Protein AF-A0A662J3D7-F1 (afdb_monomer_lite)

Foldseek 3Di:
DDDDQQWFKKKWFFDFPCQVVLVVQLVVVCVVVVQQWDDWDDQPQDTRIIIIIGSAQVSVCVSRPPRPGTPDMDRDTDDVVVCVCRVDVPPPCVPPDQQDWDADCDDPRHGDIDGHHDD

Radius of gyration: 20.16 Å; chains: 1; bounding box: 49×32×52 Å

Secondary structure (DSSP, 8-state):
-PPPTT-EEEEEEE-TT-HHHHHHHHHHHHHHHT--EEEEE--TTSTTEEEEEESSHHHHHHHHTT-TTEEEE--S-B-HHHHHHHHS---TTTT--TT-EEE--SSTTTT-EEE-S--

pLDDT: mean 87.74, std 12.98, range [41.88, 98.19]

Sequence (119 aa):
MTARPGDFLYLVRTTVGQERNVMFIAEGRIEREGLPVKALVCIETLRGYVLAEADAPHYVEKAFANIKHVKGVSLRKISLSEVESFLVPKPAIEGIDVDDIVEITGGPFRGMKGRIVRV

Structure (mmCIF, N/CA/C/O backbone):
data_AF-A0A662J3D7-F1
#
_entry.id   AF-A0A662J3D7-F1
#
loop_
_atom_site.group_PDB
_atom_site.id
_atom_site.type_symbol
_atom_site.label_atom_id
_atom_site.label_alt_id
_atom_site.label_comp_id
_atom_site.label_asym_id
_atom_site.label_entity_id
_atom_site.label_seq_id
_atom_site.pdbx_PDB_ins_code
_atom_site.Cartn_x
_atom_site.Cartn_y
_atom_site.Cartn_z
_atom_site.occupancy
_atom_site.B_iso_or_equiv
_atom_site.auth_seq_id
_atom_site.auth_comp_id
_atom_site.auth_asym_id
_atom_site.auth_atom_id
_atom_site.pdbx_PDB_model_num
ATOM 1 N N . MET A 1 1 ? -12.619 -16.699 -1.688 1.00 45.91 1 MET A N 1
ATOM 2 C CA . MET A 1 1 ? -11.891 -16.332 -2.920 1.00 45.91 1 MET A CA 1
ATOM 3 C C . MET A 1 1 ? -10.454 -16.791 -2.758 1.00 45.91 1 MET A C 1
ATOM 5 O O . MET A 1 1 ? -9.745 -16.246 -1.928 1.00 45.91 1 MET A O 1
ATOM 9 N N . THR A 1 2 ? -10.059 -17.866 -3.434 1.00 41.88 2 THR A N 1
ATOM 10 C CA . THR A 1 2 ? -8.712 -18.440 -3.303 1.00 41.88 2 THR A CA 1
ATOM 11 C C . THR A 1 2 ? -7.723 -17.552 -4.056 1.00 41.88 2 THR A C 1
ATOM 13 O O . THR A 1 2 ? -7.979 -17.224 -5.214 1.00 41.88 2 THR A O 1
ATOM 16 N N . ALA A 1 3 ? -6.627 -17.140 -3.412 1.00 48.53 3 ALA A N 1
ATOM 17 C CA . ALA A 1 3 ? -5.566 -16.380 -4.070 1.00 48.53 3 ALA A CA 1
ATOM 18 C C . ALA A 1 3 ? -5.099 -17.131 -5.327 1.00 48.53 3 ALA A C 1
ATOM 20 O O . ALA A 1 3 ? -4.779 -18.322 -5.259 1.00 48.53 3 ALA A O 1
ATOM 21 N N . ARG A 1 4 ? -5.105 -16.456 -6.482 1.00 56.56 4 ARG A N 1
ATOM 22 C CA . ARG A 1 4 ? -4.585 -17.033 -7.724 1.00 56.56 4 ARG A CA 1
ATOM 23 C C . ARG A 1 4 ? -3.073 -17.238 -7.559 1.00 56.56 4 ARG A C 1
ATOM 25 O O . ARG A 1 4 ? -2.406 -16.340 -7.044 1.00 56.56 4 ARG A O 1
ATOM 32 N N . PRO A 1 5 ? -2.509 -18.392 -7.955 1.00 50.59 5 PRO A N 1
ATOM 33 C CA . PRO A 1 5 ? -1.064 -18.592 -7.916 1.00 50.59 5 PRO A CA 1
ATOM 34 C C . PRO A 1 5 ? -0.368 -17.498 -8.742 1.00 50.59 5 PRO A C 1
ATOM 36 O O . PRO A 1 5 ? -0.581 -17.428 -9.947 1.00 50.59 5 PRO A O 1
ATOM 39 N N . GLY A 1 6 ? 0.425 -16.640 -8.091 1.00 57.22 6 GLY A N 1
ATOM 40 C CA . GLY A 1 6 ? 1.160 -15.538 -8.733 1.00 57.22 6 GLY A CA 1
ATOM 41 C C . GLY A 1 6 ? 0.806 -14.143 -8.210 1.00 57.22 6 GLY A C 1
ATOM 42 O O . GLY A 1 6 ? 1.669 -13.279 -8.169 1.00 57.22 6 GLY A O 1
ATOM 43 N N . ASP A 1 7 ? -0.403 -13.916 -7.701 1.00 67.12 7 ASP A N 1
ATOM 44 C CA . ASP A 1 7 ? -0.809 -12.585 -7.228 1.00 67.12 7 ASP A CA 1
ATOM 45 C C . ASP A 1 7 ? -0.341 -12.378 -5.773 1.00 67.12 7 ASP A C 1
ATOM 47 O O . ASP A 1 7 ? -0.985 -12.839 -4.827 1.00 67.12 7 ASP A O 1
ATOM 51 N N . PHE A 1 8 ? 0.811 -11.725 -5.571 1.00 87.69 8 PHE A N 1
ATOM 52 C CA . PHE A 1 8 ? 1.348 -11.440 -4.236 1.00 87.69 8 PHE A CA 1
ATOM 53 C C . PHE A 1 8 ? 1.218 -9.961 -3.880 1.00 87.69 8 PHE A C 1
ATOM 55 O O . PHE A 1 8 ? 1.506 -9.083 -4.694 1.00 87.69 8 PHE A O 1
ATOM 62 N N . LEU A 1 9 ? 0.847 -9.690 -2.627 1.00 92.56 9 LEU A N 1
ATOM 63 C CA . LEU A 1 9 ? 0.827 -8.339 -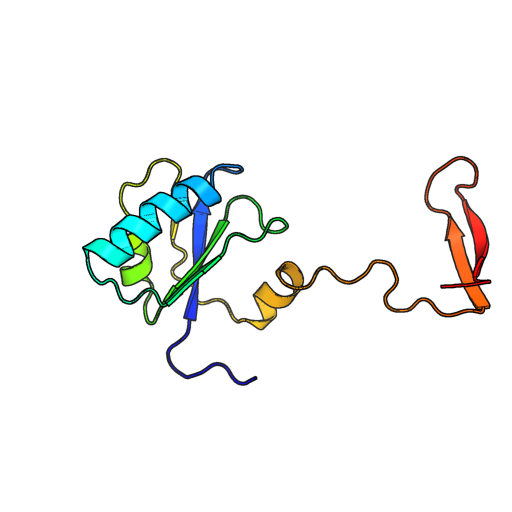2.077 1.00 92.56 9 LEU A CA 1
ATOM 64 C C . LEU A 1 9 ? 2.158 -8.007 -1.404 1.00 92.56 9 LEU A C 1
ATOM 66 O O . LEU A 1 9 ? 2.705 -8.801 -0.631 1.00 92.56 9 LEU A O 1
ATOM 70 N N . TYR A 1 10 ? 2.632 -6.795 -1.659 1.00 94.75 10 TYR A N 1
ATOM 71 C CA . TYR A 1 10 ? 3.841 -6.223 -1.089 1.00 94.75 10 TYR A CA 1
ATOM 72 C C . TYR A 1 10 ? 3.537 -4.864 -0.462 1.00 94.75 10 TYR A C 1
ATOM 74 O O . TYR A 1 10 ? 2.685 -4.115 -0.938 1.00 94.75 10 TYR A O 1
ATOM 82 N N . LEU A 1 11 ? 4.270 -4.530 0.602 1.00 95.06 11 LEU A N 1
ATOM 83 C CA . LEU A 1 11 ? 4.207 -3.212 1.231 1.00 95.06 11 LEU A CA 1
ATOM 84 C C . LEU A 1 11 ? 5.342 -2.329 0.750 1.00 95.06 11 LEU A C 1
ATOM 86 O O . LEU A 1 11 ? 6.514 -2.692 0.856 1.00 95.06 11 LEU A O 1
ATOM 90 N N . VAL A 1 12 ? 4.994 -1.121 0.337 1.00 97.12 12 VAL A N 1
ATOM 91 C CA . VAL A 1 12 ? 5.942 -0.040 0.101 1.00 97.12 12 VAL A CA 1
ATOM 92 C C . VAL A 1 12 ? 5.850 0.931 1.263 1.00 97.12 12 VAL A C 1
ATOM 94 O O . VAL A 1 12 ? 4.817 1.558 1.474 1.00 97.12 12 VAL A O 1
ATOM 97 N N . ARG A 1 13 ? 6.934 1.060 2.029 1.00 97.25 13 ARG A N 1
ATOM 98 C CA . ARG A 1 13 ? 7.028 2.024 3.129 1.00 97.25 13 ARG A CA 1
ATOM 99 C C . ARG A 1 13 ? 7.203 3.423 2.569 1.00 97.25 13 ARG A C 1
ATOM 101 O O . ARG A 1 13 ? 8.111 3.658 1.768 1.00 97.25 13 ARG A O 1
ATOM 108 N N . THR A 1 14 ? 6.411 4.361 3.062 1.00 97.94 14 THR A N 1
ATOM 109 C CA . THR A 1 14 ? 6.465 5.767 2.670 1.00 97.94 14 THR A CA 1
ATOM 110 C C . THR A 1 14 ? 6.625 6.690 3.880 1.00 97.94 14 THR A C 1
ATOM 112 O O . THR A 1 14 ? 6.599 6.283 5.048 1.00 97.94 14 THR A O 1
ATOM 115 N N . THR A 1 15 ? 6.860 7.974 3.625 1.00 97.88 15 THR A N 1
ATOM 116 C CA . THR A 1 15 ? 6.583 9.009 4.623 1.00 97.88 15 THR A CA 1
ATOM 117 C C . THR A 1 15 ? 5.071 9.107 4.823 1.00 97.88 15 THR A C 1
ATOM 119 O O . THR A 1 15 ? 4.333 9.226 3.850 1.00 97.88 15 THR A O 1
ATOM 122 N N . VAL A 1 16 ? 4.624 9.086 6.082 1.00 96.88 16 VAL A N 1
ATOM 123 C CA . VAL A 1 16 ? 3.206 9.252 6.439 1.00 96.88 16 VAL A CA 1
ATOM 124 C C . VAL A 1 16 ? 2.656 10.536 5.813 1.00 96.88 16 VAL A C 1
ATOM 126 O O . VAL A 1 16 ? 3.283 11.591 5.925 1.00 96.88 16 VAL A O 1
ATOM 129 N N . GLY A 1 17 ? 1.503 10.440 5.152 1.00 96.06 17 GLY A N 1
ATOM 130 C CA . GLY A 1 17 ? 0.862 11.544 4.433 1.00 96.06 17 GLY A CA 1
ATOM 131 C C . GLY A 1 17 ? 1.378 11.768 3.005 1.00 96.06 17 GLY A C 1
ATOM 132 O O . GLY A 1 17 ? 0.966 12.730 2.362 1.00 96.06 17 GLY A O 1
ATOM 133 N N . GLN A 1 18 ? 2.294 10.932 2.503 1.00 97.50 18 GLN A N 1
ATOM 134 C CA . GLN A 1 18 ? 2.796 10.977 1.120 1.00 97.50 18 GLN A CA 1
ATOM 135 C C . GLN A 1 18 ? 2.395 9.748 0.291 1.00 97.50 18 GLN A C 1
ATOM 137 O O . GLN A 1 18 ? 2.845 9.609 -0.842 1.00 97.50 18 GLN A O 1
ATOM 142 N N . GLU A 1 19 ? 1.553 8.862 0.824 1.00 97.31 19 GLU A N 1
ATOM 143 C CA . GLU A 1 19 ? 1.156 7.586 0.220 1.00 97.31 19 GLU A CA 1
ATOM 144 C C . GLU A 1 19 ? 0.597 7.787 -1.195 1.00 97.31 19 GLU A C 1
ATOM 146 O O . GLU A 1 19 ? 1.132 7.227 -2.151 1.00 97.31 19 GLU A O 1
ATOM 151 N N . ARG A 1 20 ? -0.404 8.669 -1.347 1.00 97.00 20 ARG A N 1
ATOM 152 C CA . ARG A 1 20 ? -1.028 8.959 -2.651 1.00 97.00 20 ARG A CA 1
ATOM 153 C C . ARG A 1 20 ? -0.047 9.585 -3.640 1.00 97.00 20 ARG A C 1
ATOM 155 O O . ARG A 1 20 ? 0.000 9.166 -4.788 1.00 97.00 20 ARG A O 1
ATOM 162 N N . A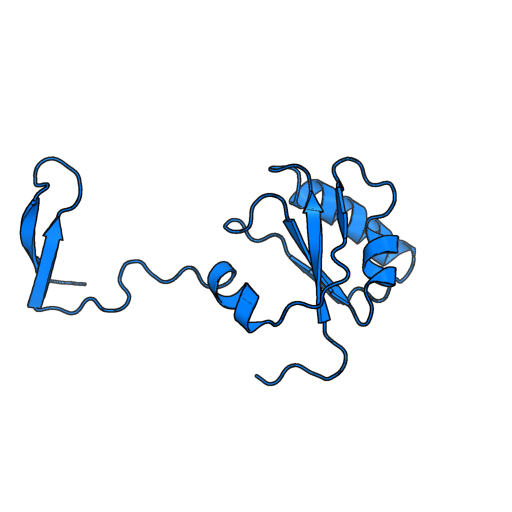SN A 1 21 ? 0.763 10.549 -3.202 1.00 97.50 21 ASN A N 1
ATOM 163 C CA . ASN A 1 21 ? 1.741 11.210 -4.074 1.00 97.50 21 ASN A CA 1
ATOM 164 C C . ASN A 1 21 ? 2.769 10.215 -4.620 1.00 97.50 21 ASN A C 1
ATOM 166 O O . ASN A 1 21 ? 3.059 10.203 -5.813 1.00 97.50 21 ASN A O 1
ATOM 170 N N . VAL A 1 22 ? 3.304 9.362 -3.745 1.00 97.88 22 VAL A N 1
ATOM 171 C CA . VAL A 1 22 ? 4.243 8.305 -4.125 1.00 97.88 22 VAL A CA 1
ATOM 172 C C . VAL A 1 22 ? 3.579 7.311 -5.083 1.00 97.88 22 VAL A C 1
ATOM 174 O O . VAL A 1 22 ? 4.191 6.939 -6.083 1.00 97.88 22 VAL A O 1
ATOM 177 N N . MET A 1 23 ? 2.332 6.918 -4.805 1.00 97.75 23 MET A N 1
ATOM 178 C CA . MET A 1 23 ? 1.550 6.019 -5.655 1.00 97.75 23 MET A CA 1
ATOM 179 C C . MET A 1 23 ? 1.352 6.589 -7.066 1.00 97.75 23 MET A C 1
ATOM 181 O O . MET A 1 23 ? 1.642 5.883 -8.023 1.00 97.75 23 MET A O 1
ATOM 185 N N . PHE A 1 24 ? 0.957 7.859 -7.209 1.00 97.69 24 PHE A N 1
ATOM 186 C CA . PHE A 1 24 ? 0.771 8.501 -8.520 1.00 97.69 24 PHE A CA 1
ATOM 187 C C . PHE A 1 24 ? 2.063 8.556 -9.347 1.00 97.69 24 PHE A C 1
ATOM 189 O O . PHE A 1 24 ? 2.054 8.335 -10.557 1.00 97.69 24 PHE A O 1
ATOM 196 N N . ILE A 1 25 ? 3.205 8.828 -8.706 1.00 97.94 25 ILE A N 1
ATOM 197 C CA . ILE A 1 25 ? 4.501 8.832 -9.403 1.00 97.94 25 ILE A CA 1
ATOM 198 C C . ILE A 1 25 ? 4.862 7.414 -9.870 1.00 97.94 25 ILE A C 1
ATOM 200 O O . ILE A 1 25 ? 5.375 7.243 -10.979 1.00 97.94 25 ILE A O 1
ATOM 204 N N . ALA A 1 26 ? 4.606 6.405 -9.031 1.00 98.06 26 ALA A N 1
ATOM 205 C CA . ALA A 1 26 ? 4.854 5.006 -9.363 1.00 98.06 26 ALA A CA 1
ATOM 206 C C . ALA A 1 26 ? 3.933 4.517 -10.491 1.00 98.06 26 ALA A C 1
ATOM 208 O O . ALA A 1 26 ? 4.419 3.879 -11.420 1.00 98.06 26 ALA A O 1
ATOM 209 N N . GLU A 1 27 ? 2.647 4.871 -10.460 1.00 97.62 27 GLU A N 1
ATOM 210 C CA . GLU A 1 27 ? 1.655 4.568 -11.500 1.00 97.62 27 GLU A CA 1
ATOM 211 C C . GLU A 1 27 ? 2.114 5.075 -12.872 1.00 97.62 27 GLU A C 1
ATOM 213 O O . GLU A 1 27 ? 2.292 4.283 -13.797 1.00 97.62 27 GLU A O 1
ATOM 218 N N . GLY A 1 28 ? 2.480 6.357 -12.975 1.00 97.44 28 GLY A N 1
ATOM 219 C CA . GLY A 1 28 ? 2.995 6.912 -14.229 1.00 97.44 28 GLY A CA 1
ATOM 220 C C . GLY A 1 28 ? 4.313 6.278 -14.703 1.00 97.44 28 GLY A C 1
ATOM 221 O O . GLY A 1 28 ? 4.668 6.387 -15.878 1.00 97.44 28 GLY A O 1
ATOM 222 N N . ARG A 1 29 ? 5.081 5.622 -13.820 1.00 97.25 29 ARG A N 1
ATOM 223 C CA . ARG A 1 29 ? 6.238 4.804 -14.225 1.00 97.25 29 ARG A CA 1
ATOM 224 C C . ARG A 1 29 ? 5.818 3.416 -14.697 1.00 97.25 29 ARG A C 1
ATOM 226 O O . ARG A 1 29 ? 6.356 2.960 -15.702 1.00 97.25 29 ARG A O 1
ATOM 233 N N . ILE A 1 30 ? 4.894 2.767 -13.993 1.00 97.88 30 ILE A N 1
ATOM 234 C CA . ILE A 1 30 ? 4.362 1.447 -14.347 1.00 97.88 30 ILE A CA 1
ATOM 235 C C . ILE A 1 30 ? 3.794 1.480 -15.764 1.00 97.88 30 ILE A C 1
ATOM 237 O O . ILE A 1 30 ? 4.172 0.637 -16.574 1.00 97.88 30 ILE A O 1
ATOM 241 N N . GLU A 1 31 ? 2.990 2.495 -16.087 1.00 96.94 31 GLU A N 1
ATOM 242 C CA . GLU A 1 31 ? 2.425 2.684 -17.426 1.00 96.94 31 GLU A CA 1
ATOM 243 C C . GLU A 1 31 ? 3.507 2.928 -18.483 1.00 96.94 31 GLU A C 1
ATOM 245 O O . GLU A 1 31 ? 3.515 2.288 -19.532 1.00 96.94 31 GLU A O 1
ATOM 250 N N . ARG A 1 32 ? 4.462 3.825 -18.198 1.00 97.25 32 ARG A N 1
ATOM 251 C CA . ARG A 1 32 ? 5.532 4.188 -19.141 1.00 97.25 32 ARG A CA 1
ATOM 252 C C . ARG A 1 32 ? 6.450 3.014 -19.479 1.00 97.25 32 ARG A C 1
ATOM 254 O O . ARG A 1 32 ? 6.919 2.913 -20.607 1.00 97.25 32 ARG A O 1
ATOM 261 N N . GLU A 1 33 ? 6.770 2.182 -18.493 1.00 96.25 33 GLU A N 1
ATOM 262 C CA . GLU A 1 33 ? 7.743 1.094 -18.630 1.00 96.25 33 GLU A CA 1
ATOM 263 C C . GLU A 1 33 ? 7.101 -0.287 -18.826 1.00 96.25 33 GLU A C 1
ATOM 265 O O . GLU A 1 33 ? 7.828 -1.267 -18.986 1.00 96.25 33 GLU A O 1
ATOM 270 N N . GLY A 1 34 ? 5.768 -0.383 -18.796 1.00 95.19 34 GLY A N 1
ATOM 271 C CA . GLY A 1 34 ? 5.046 -1.652 -18.907 1.00 95.19 34 GLY A CA 1
ATOM 272 C C . GLY A 1 34 ? 5.398 -2.631 -17.785 1.00 95.19 34 GLY A C 1
ATOM 273 O O . GLY A 1 34 ? 5.589 -3.822 -18.037 1.00 95.19 34 GLY A O 1
ATOM 274 N N . LEU A 1 35 ? 5.561 -2.136 -16.553 1.00 95.88 35 LEU A N 1
ATOM 275 C CA . LEU A 1 35 ? 5.930 -2.993 -15.424 1.00 95.88 35 LEU A CA 1
ATOM 276 C C . LEU A 1 35 ? 4.759 -3.916 -15.052 1.00 95.88 35 LEU A C 1
ATOM 278 O O . LEU A 1 35 ? 3.626 -3.442 -14.982 1.00 95.88 35 LEU A O 1
ATOM 282 N N . PRO A 1 36 ? 5.002 -5.201 -14.734 1.00 94.88 36 PRO A N 1
ATOM 283 C CA . PRO A 1 36 ? 3.950 -6.142 -14.350 1.00 94.88 36 PRO A CA 1
ATOM 284 C C . PRO A 1 36 ? 3.537 -5.944 -12.878 1.00 94.88 36 PRO A C 1
ATOM 286 O O . PRO A 1 36 ? 3.676 -6.832 -12.035 1.00 94.88 36 PRO A O 1
ATOM 289 N N . VAL A 1 37 ? 3.053 -4.742 -12.564 1.00 95.75 37 VAL A N 1
ATOM 290 C CA . VAL A 1 37 ? 2.396 -4.392 -11.301 1.00 95.75 37 VAL A CA 1
ATOM 291 C C . VAL A 1 37 ? 0.906 -4.273 -11.597 1.00 95.75 37 VAL A C 1
ATOM 293 O O . VAL A 1 37 ? 0.499 -3.458 -12.419 1.00 95.75 37 VAL A O 1
ATOM 296 N N . LYS A 1 38 ? 0.100 -5.124 -10.964 1.00 94.06 38 LYS A N 1
ATOM 297 C CA . LYS A 1 38 ? -1.317 -5.330 -11.298 1.00 94.06 38 LYS A CA 1
ATOM 298 C C . LYS A 1 38 ? -2.222 -4.292 -10.647 1.00 94.06 38 LYS A C 1
ATOM 300 O O . LYS A 1 38 ? -3.179 -3.839 -11.266 1.00 94.06 38 LYS A O 1
ATOM 305 N N . ALA A 1 39 ? -1.912 -3.917 -9.408 1.00 93.38 39 ALA A N 1
ATOM 306 C CA . ALA A 1 39 ? -2.689 -2.953 -8.644 1.00 93.38 39 ALA A CA 1
ATOM 307 C C . ALA A 1 39 ? -1.818 -2.213 -7.625 1.00 93.38 39 ALA A C 1
ATOM 309 O O . ALA A 1 39 ? -0.871 -2.777 -7.072 1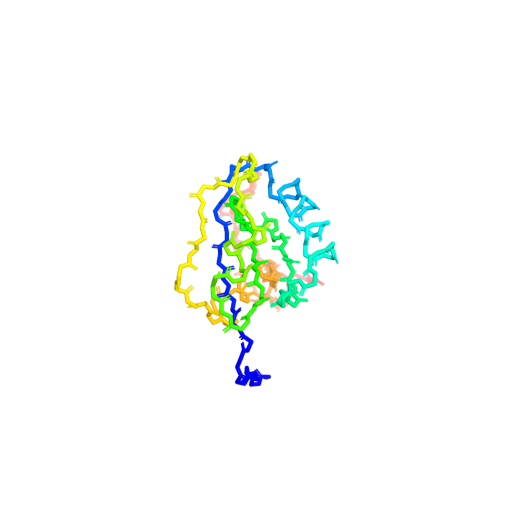.00 93.38 39 ALA A O 1
ATOM 310 N N . LEU A 1 40 ? -2.185 -0.961 -7.347 1.00 95.69 40 LEU A N 1
ATOM 311 C CA . LEU A 1 40 ? -1.678 -0.165 -6.234 1.00 95.69 40 LEU A CA 1
ATOM 312 C C . LEU A 1 40 ? -2.855 0.323 -5.386 1.00 95.69 40 LEU A C 1
ATOM 314 O O . LEU A 1 40 ? -3.872 0.750 -5.929 1.00 95.69 40 LEU A O 1
ATOM 318 N N . VAL A 1 41 ? -2.725 0.279 -4.059 1.00 93.38 41 VAL A N 1
ATOM 319 C CA . VAL A 1 41 ? -3.786 0.698 -3.133 1.00 93.38 41 VAL A CA 1
ATOM 320 C C . VAL A 1 41 ? -3.208 1.506 -1.975 1.00 93.38 41 VAL A C 1
ATOM 322 O O . VAL A 1 41 ? -2.280 1.076 -1.287 1.00 93.38 41 VAL A O 1
ATOM 325 N N . CYS A 1 42 ? -3.807 2.669 -1.717 1.00 93.56 42 CYS A N 1
ATOM 326 C CA . CYS A 1 42 ? -3.625 3.426 -0.481 1.00 93.56 42 CYS A CA 1
ATOM 327 C C . CYS A 1 42 ? -4.845 3.214 0.418 1.00 93.56 42 CYS A C 1
ATOM 329 O O . CYS A 1 42 ? -5.939 3.657 0.073 1.00 93.56 42 CYS A O 1
ATOM 331 N N . ILE A 1 43 ? -4.659 2.574 1.571 1.00 88.81 43 ILE A N 1
ATOM 332 C CA . ILE A 1 43 ? -5.727 2.375 2.557 1.00 88.81 43 ILE A CA 1
ATOM 333 C C . ILE A 1 43 ? -5.574 3.424 3.663 1.00 88.81 43 ILE A C 1
ATOM 335 O O . ILE A 1 43 ? -4.514 3.521 4.274 1.00 88.81 43 ILE A O 1
ATOM 339 N N . GLU A 1 44 ? -6.626 4.193 3.953 1.00 84.00 44 GLU A N 1
ATOM 340 C CA . GLU A 1 44 ? -6.565 5.305 4.921 1.00 84.00 44 GLU A CA 1
ATOM 341 C C . GLU A 1 44 ? -6.201 4.857 6.346 1.00 84.00 44 GLU A C 1
ATOM 343 O O . GLU A 1 44 ? -5.490 5.559 7.068 1.00 84.00 44 GLU A O 1
ATOM 348 N N . THR A 1 45 ? -6.636 3.658 6.737 1.00 85.38 45 THR A N 1
ATOM 349 C CA . THR A 1 45 ? -6.320 3.041 8.033 1.00 85.38 45 THR A CA 1
ATOM 350 C C . THR A 1 45 ? -4.872 2.545 8.119 1.00 85.38 45 THR A C 1
ATOM 352 O O . THR A 1 45 ? -4.331 2.427 9.220 1.00 85.38 45 THR A O 1
ATOM 355 N N . LEU A 1 46 ? -4.206 2.315 6.981 1.00 88.88 46 LEU A N 1
ATOM 356 C CA . LEU A 1 46 ? -2.829 1.828 6.889 1.00 88.88 46 LEU A CA 1
ATOM 357 C C . LEU A 1 46 ? -1.865 2.963 6.503 1.00 88.88 46 LEU A C 1
ATOM 359 O O . LEU A 1 46 ? -1.330 3.031 5.397 1.00 88.88 46 LEU A O 1
ATOM 363 N N . ARG A 1 47 ? -1.626 3.878 7.446 1.00 92.50 47 ARG A N 1
ATOM 364 C CA . ARG A 1 47 ? -0.760 5.048 7.219 1.00 92.50 47 ARG A CA 1
ATOM 365 C C . ARG A 1 47 ? 0.712 4.678 7.034 1.00 92.50 47 ARG A C 1
ATOM 367 O O . ARG A 1 47 ? 1.250 3.842 7.755 1.00 92.50 47 ARG A O 1
ATOM 374 N N . GLY A 1 48 ? 1.392 5.396 6.146 1.00 95.38 48 GLY A N 1
ATOM 375 C CA . GLY A 1 48 ? 2.812 5.236 5.833 1.00 95.38 48 GLY A CA 1
ATOM 376 C C . GLY A 1 48 ? 3.117 4.070 4.897 1.00 95.38 48 GLY A C 1
ATOM 377 O O . GLY A 1 48 ? 4.282 3.678 4.793 1.00 95.38 48 GLY A O 1
ATOM 378 N N . TYR A 1 49 ? 2.099 3.506 4.242 1.00 95.69 49 TYR A N 1
ATOM 379 C CA . TYR A 1 49 ? 2.263 2.385 3.328 1.00 95.69 49 TYR A CA 1
ATOM 380 C C . TYR A 1 49 ? 1.426 2.538 2.058 1.00 95.69 49 TYR A C 1
ATOM 382 O O . TYR A 1 49 ? 0.327 3.086 2.075 1.00 95.69 49 TYR A O 1
ATOM 390 N N . VAL A 1 50 ? 1.950 1.988 0.967 1.00 96.44 50 VAL A N 1
ATOM 391 C CA . VAL A 1 50 ? 1.201 1.676 -0.255 1.00 96.44 50 VAL A CA 1
ATOM 392 C C . VAL A 1 50 ? 1.248 0.163 -0.440 1.00 96.44 50 VAL A C 1
ATOM 394 O O . VAL A 1 50 ? 2.315 -0.444 -0.316 1.00 96.44 50 VAL A O 1
ATOM 397 N N . LEU A 1 51 ? 0.100 -0.451 -0.709 1.00 95.50 51 LEU A N 1
ATOM 398 C CA . LEU A 1 51 ? 0.006 -1.855 -1.099 1.00 95.50 51 LEU A CA 1
ATOM 399 C C . LEU A 1 51 ? 0.202 -1.973 -2.604 1.00 95.50 51 LEU A C 1
ATOM 401 O O . LEU A 1 51 ? -0.393 -1.211 -3.362 1.00 95.50 51 LEU A O 1
ATOM 405 N N . ALA A 1 52 ? 1.026 -2.926 -3.023 1.00 95.56 52 ALA A N 1
ATOM 406 C CA . ALA A 1 52 ? 1.287 -3.214 -4.424 1.00 95.56 52 ALA A CA 1
ATOM 407 C C . ALA A 1 52 ? 1.096 -4.704 -4.703 1.00 95.56 52 ALA A C 1
ATOM 409 O O . ALA A 1 52 ? 1.633 -5.544 -3.981 1.00 95.56 52 ALA A O 1
ATOM 410 N N . GLU A 1 53 ? 0.361 -5.023 -5.760 1.00 93.69 53 GLU A N 1
ATOM 411 C CA . GLU A 1 53 ? 0.139 -6.386 -6.233 1.00 93.69 53 GLU A CA 1
ATOM 412 C C . GLU A 1 53 ? 1.043 -6.678 -7.435 1.00 93.69 53 GLU A C 1
ATOM 414 O O . GLU A 1 53 ? 0.994 -5.968 -8.442 1.00 93.69 53 GLU A O 1
ATOM 419 N N . ALA A 1 54 ? 1.877 -7.714 -7.340 1.00 93.56 54 ALA A N 1
ATOM 420 C CA . ALA A 1 54 ? 2.779 -8.121 -8.417 1.00 93.56 54 ALA A CA 1
ATOM 421 C C . ALA A 1 54 ? 3.173 -9.603 -8.302 1.00 93.56 54 ALA A C 1
ATOM 423 O O . ALA A 1 54 ? 3.042 -10.214 -7.243 1.00 93.56 54 ALA A O 1
ATOM 424 N N . ASP A 1 55 ? 3.729 -10.165 -9.378 1.00 90.75 55 ASP A N 1
ATOM 425 C CA . ASP A 1 55 ? 4.242 -11.546 -9.381 1.00 90.75 55 ASP A CA 1
ATOM 426 C C . ASP A 1 55 ? 5.572 -11.704 -8.627 1.00 90.75 55 ASP A C 1
ATOM 428 O O . ASP A 1 55 ? 5.931 -12.796 -8.177 1.00 90.75 55 ASP A O 1
ATOM 432 N N . ALA A 1 56 ? 6.320 -10.608 -8.471 1.00 90.94 56 ALA A N 1
ATOM 433 C CA . ALA A 1 56 ? 7.617 -10.604 -7.811 1.00 90.94 56 ALA A CA 1
ATOM 434 C C . ALA A 1 56 ? 7.961 -9.224 -7.217 1.00 90.94 56 ALA A C 1
ATOM 436 O O . ALA A 1 56 ? 7.589 -8.194 -7.787 1.00 90.94 56 ALA A O 1
ATOM 437 N N . PRO A 1 57 ? 8.737 -9.172 -6.114 1.00 93.12 57 PRO A N 1
ATOM 438 C CA . PRO A 1 57 ? 9.020 -7.919 -5.410 1.00 93.12 57 PRO A CA 1
ATOM 439 C C . PRO A 1 57 ? 9.878 -6.949 -6.233 1.00 93.12 57 PRO A C 1
ATOM 441 O O . PRO A 1 57 ? 9.707 -5.740 -6.115 1.00 93.12 57 PRO A O 1
ATOM 444 N N . HIS A 1 58 ? 10.754 -7.449 -7.111 1.00 94.50 58 HIS A N 1
ATOM 445 C CA . HIS A 1 58 ? 11.647 -6.609 -7.918 1.00 94.50 58 HIS A CA 1
ATOM 446 C C . HIS A 1 58 ? 10.893 -5.705 -8.911 1.00 94.50 58 HIS A C 1
ATOM 448 O O . HIS A 1 58 ? 11.372 -4.623 -9.249 1.00 94.50 58 HIS A O 1
ATOM 454 N N . TYR A 1 59 ? 9.691 -6.098 -9.351 1.00 95.50 59 TYR A N 1
ATOM 455 C CA . TYR A 1 59 ? 8.826 -5.233 -10.159 1.00 95.50 59 TYR A CA 1
ATOM 456 C C . TYR A 1 59 ? 8.327 -4.032 -9.355 1.00 95.50 59 TYR A C 1
ATOM 458 O O . TYR A 1 59 ? 8.335 -2.905 -9.850 1.00 95.50 59 TYR A O 1
ATOM 466 N N . VAL A 1 60 ? 7.969 -4.261 -8.090 1.00 96.81 60 VAL A N 1
ATOM 467 C CA . VAL A 1 60 ? 7.567 -3.208 -7.153 1.00 96.81 60 VAL A CA 1
ATOM 468 C C . VAL A 1 60 ? 8.767 -2.324 -6.806 1.00 96.81 60 VAL A C 1
ATOM 470 O O . VAL A 1 60 ? 8.670 -1.104 -6.863 1.00 96.81 60 VAL A O 1
ATOM 473 N N . GLU A 1 61 ? 9.935 -2.901 -6.525 1.00 96.81 61 GLU A N 1
ATOM 474 C CA . GLU A 1 61 ? 11.163 -2.128 -6.294 1.00 96.81 61 GLU A CA 1
ATOM 475 C C . GLU A 1 61 ? 11.475 -1.199 -7.466 1.00 96.81 61 GLU A C 1
ATOM 477 O O . GLU A 1 61 ? 11.727 -0.012 -7.261 1.00 96.81 61 GLU A O 1
ATOM 482 N N . LYS A 1 62 ? 11.377 -1.706 -8.698 1.00 97.06 62 LYS A N 1
ATOM 483 C CA . LYS A 1 62 ? 11.589 -0.908 -9.906 1.00 97.06 62 LYS A CA 1
ATOM 484 C C . LYS A 1 62 ? 10.540 0.200 -10.061 1.00 97.06 62 LYS A C 1
ATOM 486 O O . LYS A 1 62 ? 10.899 1.340 -10.368 1.00 97.06 62 LYS A O 1
ATOM 491 N N . ALA A 1 63 ? 9.267 -0.095 -9.793 1.00 97.69 63 ALA A N 1
ATOM 492 C CA . ALA A 1 63 ? 8.188 0.892 -9.847 1.00 97.69 63 ALA A CA 1
ATOM 493 C C . ALA A 1 63 ? 8.412 2.054 -8.864 1.00 97.69 63 ALA A C 1
ATOM 495 O O . ALA A 1 63 ? 8.194 3.209 -9.222 1.00 97.69 63 ALA A O 1
ATOM 496 N N . PHE A 1 64 ? 8.926 1.770 -7.663 1.00 98.06 64 PHE A N 1
ATOM 497 C 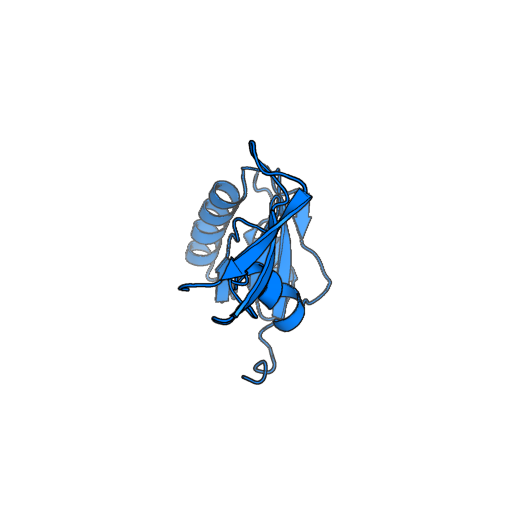CA . PHE A 1 64 ? 9.099 2.761 -6.593 1.00 98.06 64 PHE A CA 1
ATOM 498 C C . PHE A 1 64 ? 10.533 3.307 -6.440 1.00 98.06 64 PHE A C 1
ATOM 500 O O . PHE A 1 64 ? 10.782 4.178 -5.602 1.00 98.06 64 PHE A O 1
ATOM 507 N N . ALA A 1 65 ? 11.487 2.843 -7.253 1.00 96.81 65 ALA A N 1
ATOM 508 C CA . ALA A 1 65 ? 12.891 3.246 -7.171 1.00 96.81 65 ALA A CA 1
ATOM 509 C C . ALA A 1 65 ? 13.077 4.767 -7.310 1.00 96.81 65 ALA A C 1
ATOM 511 O O . ALA A 1 65 ? 12.492 5.400 -8.189 1.00 96.81 65 ALA A O 1
ATOM 512 N N . ASN A 1 66 ? 13.933 5.366 -6.484 1.00 96.19 66 ASN A N 1
ATOM 513 C CA . ASN A 1 66 ? 14.278 6.795 -6.550 1.00 96.19 66 ASN A CA 1
ATOM 514 C C . ASN A 1 66 ? 13.081 7.767 -6.463 1.00 96.19 66 ASN A C 1
ATOM 516 O O . ASN A 1 66 ? 13.210 8.934 -6.833 1.00 96.19 66 ASN A O 1
ATOM 520 N N . ILE A 1 67 ? 11.918 7.325 -5.975 1.00 97.62 67 ILE A N 1
ATOM 521 C CA . ILE A 1 67 ? 10.799 8.223 -5.681 1.00 97.62 67 ILE A CA 1
ATOM 522 C C . ILE A 1 67 ? 11.021 8.825 -4.292 1.00 97.62 67 ILE A C 1
ATOM 524 O O . ILE A 1 67 ? 11.202 8.113 -3.301 1.00 97.62 67 ILE A O 1
ATOM 528 N N . LYS A 1 68 ? 10.995 10.159 -4.199 1.00 97.25 68 LYS A N 1
ATOM 529 C CA . LYS A 1 68 ? 11.078 10.864 -2.914 1.00 97.25 68 LYS A CA 1
ATOM 530 C C . LYS A 1 68 ? 9.965 10.372 -1.984 1.00 97.25 68 LYS A C 1
ATOM 532 O O . LYS A 1 68 ? 8.841 10.180 -2.425 1.00 97.25 68 LYS A O 1
ATOM 537 N N . HIS A 1 69 ? 10.275 10.226 -0.697 1.00 98.00 69 HIS A N 1
ATOM 538 C CA . HIS A 1 69 ? 9.375 9.700 0.340 1.00 98.00 69 HIS A CA 1
ATOM 539 C C . HIS A 1 69 ? 9.152 8.184 0.331 1.00 98.00 69 HIS A C 1
ATOM 541 O O . HIS A 1 69 ? 8.536 7.693 1.273 1.00 98.00 69 HIS A O 1
ATOM 547 N N . VAL A 1 70 ? 9.703 7.428 -0.623 1.00 98.19 70 VAL A N 1
ATOM 548 C CA . VAL A 1 70 ? 9.813 5.967 -0.495 1.00 98.19 70 VAL A CA 1
ATOM 549 C C . VAL A 1 70 ? 10.948 5.628 0.470 1.00 98.19 70 VAL A C 1
ATOM 551 O O . VAL A 1 70 ? 12.068 6.112 0.331 1.00 98.19 70 VAL A O 1
ATOM 554 N N . LYS A 1 71 ? 10.655 4.781 1.460 1.00 97.00 71 LYS A N 1
ATOM 555 C CA . LYS A 1 71 ? 11.614 4.276 2.458 1.00 97.00 71 LYS A CA 1
ATOM 556 C C . LYS A 1 71 ? 12.034 2.825 2.201 1.00 97.00 71 LYS A C 1
ATOM 558 O O . LYS A 1 71 ? 12.915 2.311 2.884 1.00 97.00 71 LYS A O 1
ATOM 563 N N . GLY A 1 72 ? 11.384 2.152 1.255 1.00 95.62 72 GLY A N 1
ATOM 564 C CA . GLY A 1 72 ? 11.747 0.818 0.780 1.00 95.62 72 GLY A CA 1
ATOM 565 C C . GLY A 1 72 ? 10.549 -0.110 0.611 1.00 95.62 72 GLY A C 1
ATOM 566 O O . GLY A 1 72 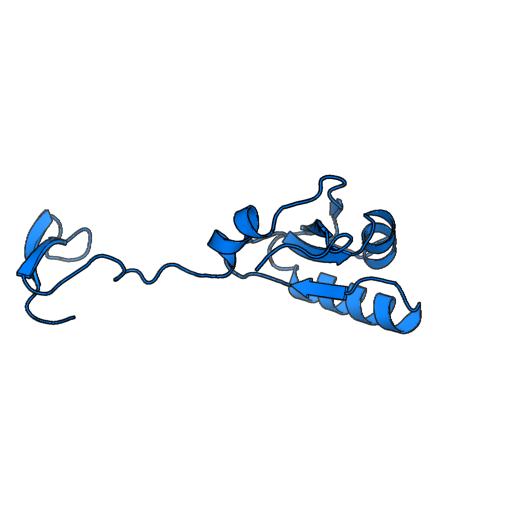? 9.468 0.148 1.141 1.00 95.62 72 GLY A O 1
ATOM 567 N N . VAL A 1 73 ? 10.774 -1.207 -0.104 1.00 95.38 73 VAL A N 1
ATOM 568 C CA . VAL A 1 73 ? 9.775 -2.237 -0.403 1.00 95.38 73 VAL A CA 1
ATOM 569 C C . VAL A 1 73 ? 10.011 -3.456 0.490 1.00 95.38 73 VAL A C 1
ATOM 571 O O . VAL A 1 73 ? 11.149 -3.816 0.785 1.00 95.38 73 VAL A O 1
ATOM 574 N N . SER A 1 74 ? 8.935 -4.072 0.969 1.00 91.31 74 SER A N 1
ATOM 575 C CA . SER A 1 74 ? 8.988 -5.343 1.687 1.00 91.31 74 SER A CA 1
ATOM 576 C C . SER A 1 74 ? 9.217 -6.494 0.711 1.00 91.31 74 SER A C 1
ATOM 578 O O . SER A 1 74 ? 8.439 -6.678 -0.219 1.00 91.31 74 SER A O 1
ATOM 580 N N . LEU A 1 75 ? 10.222 -7.330 0.981 1.00 88.94 75 LEU A N 1
ATOM 581 C CA . LEU A 1 75 ? 10.439 -8.590 0.255 1.00 88.94 75 LEU A CA 1
ATOM 582 C C . LEU A 1 75 ? 9.449 -9.688 0.672 1.00 88.94 75 LEU A C 1
ATOM 584 O O . LEU A 1 75 ? 9.247 -10.669 -0.045 1.00 88.94 75 LEU A O 1
ATOM 588 N N . ARG A 1 76 ? 8.834 -9.534 1.850 1.00 88.81 76 ARG A N 1
ATOM 589 C CA . ARG A 1 76 ? 7.844 -10.471 2.376 1.00 88.81 76 ARG A CA 1
ATOM 590 C C . ARG A 1 76 ? 6.519 -10.288 1.640 1.00 88.81 76 ARG A C 1
ATOM 592 O O . ARG A 1 76 ? 5.988 -9.179 1.593 1.00 88.81 76 ARG A O 1
ATOM 599 N N . LYS A 1 77 ? 5.990 -11.411 1.153 1.00 89.31 77 LYS A N 1
ATOM 600 C CA . LYS A 1 77 ? 4.634 -11.554 0.617 1.00 89.31 77 LYS A CA 1
ATOM 601 C C . LYS A 1 77 ? 3.619 -11.455 1.750 1.00 89.31 77 LYS A C 1
ATOM 603 O O . LYS A 1 77 ? 3.816 -12.075 2.798 1.00 89.31 77 LYS A O 1
ATOM 608 N N . ILE A 1 78 ? 2.547 -10.711 1.522 1.00 87.44 78 ILE A N 1
ATOM 609 C CA . ILE A 1 78 ? 1.443 -10.559 2.468 1.00 87.44 78 ILE A CA 1
ATOM 610 C C . ILE A 1 78 ? 0.218 -11.267 1.910 1.00 87.44 78 ILE A C 1
ATOM 612 O O . ILE A 1 78 ? -0.062 -11.196 0.712 1.00 87.44 78 ILE A O 1
ATOM 616 N N . SER A 1 79 ? -0.484 -11.992 2.775 1.00 84.00 79 SER A N 1
ATOM 617 C CA . SER A 1 79 ? -1.746 -12.623 2.405 1.00 84.00 79 SER A CA 1
ATOM 618 C C . SER A 1 79 ? -2.880 -11.598 2.372 1.00 84.00 79 SER A C 1
ATOM 620 O O . SER A 1 79 ? -2.878 -10.629 3.129 1.00 84.00 79 SER A O 1
ATOM 622 N N . LEU A 1 80 ? -3.886 -11.823 1.525 1.00 80.06 80 LEU A N 1
ATOM 623 C CA . LEU A 1 80 ? -5.067 -10.956 1.481 1.00 80.06 80 LEU A CA 1
ATOM 624 C C . LEU A 1 80 ? -5.740 -10.855 2.863 1.00 80.06 80 LEU A C 1
ATOM 626 O O . LEU A 1 80 ? -6.103 -9.764 3.286 1.00 80.06 80 LEU A O 1
ATOM 630 N N . SER A 1 81 ? -5.805 -11.964 3.605 1.00 80.56 81 SER A N 1
ATOM 631 C CA . SER A 1 81 ? -6.392 -12.032 4.951 1.00 80.56 81 SER A CA 1
ATOM 632 C C . SER A 1 81 ? -5.697 -11.133 5.979 1.00 80.56 81 SER A C 1
ATOM 634 O O . SER A 1 81 ? -6.342 -10.637 6.897 1.00 80.56 81 SER A O 1
ATOM 636 N N . GLU A 1 82 ? -4.393 -10.876 5.833 1.00 79.31 82 GLU A N 1
ATOM 637 C CA . GLU A 1 82 ? -3.680 -9.916 6.691 1.00 79.31 82 GLU A CA 1
ATOM 638 C C . GLU A 1 82 ? -4.059 -8.459 6.381 1.00 79.31 82 GLU A C 1
ATOM 640 O O . GLU A 1 82 ? -3.887 -7.584 7.229 1.00 79.31 82 GLU A O 1
ATOM 645 N N . VAL A 1 83 ? -4.568 -8.196 5.173 1.00 79.44 83 VAL A N 1
ATOM 646 C CA . VAL A 1 83 ? -4.930 -6.859 4.681 1.00 79.44 83 VAL A CA 1
ATOM 647 C C . VAL A 1 83 ? -6.441 -6.598 4.782 1.00 79.44 83 VAL A C 1
ATOM 649 O O . VAL A 1 83 ? -6.860 -5.444 4.860 1.00 79.44 83 VAL A O 1
ATOM 652 N N . GLU A 1 84 ? -7.268 -7.645 4.850 1.00 78.62 84 GLU A N 1
ATOM 653 C CA . GLU A 1 84 ? -8.735 -7.564 4.951 1.00 78.62 84 GLU A CA 1
ATOM 654 C C . GLU A 1 84 ? -9.217 -6.664 6.097 1.00 78.62 84 GLU A C 1
ATOM 656 O O . GLU A 1 84 ? -10.139 -5.875 5.904 1.00 78.62 84 GLU A O 1
ATOM 661 N N . SER A 1 85 ? -8.557 -6.712 7.259 1.00 74.50 85 SER A N 1
ATOM 662 C CA . SER A 1 85 ? -8.895 -5.873 8.421 1.00 74.50 85 SER A CA 1
ATOM 663 C C . SER A 1 85 ? -8.705 -4.372 8.180 1.00 74.50 85 SER A C 1
ATOM 665 O O . SER A 1 85 ? -9.300 -3.556 8.883 1.00 74.50 85 SER A O 1
ATOM 667 N N . PHE A 1 86 ? -7.884 -4.003 7.196 1.00 75.19 86 PHE A N 1
ATOM 668 C CA . PHE A 1 86 ? -7.678 -2.621 6.780 1.00 75.19 86 PHE A CA 1
ATOM 669 C C . PHE A 1 86 ? -8.633 -2.220 5.649 1.00 75.19 86 PHE A C 1
ATOM 671 O O . PHE A 1 86 ? -9.022 -1.056 5.581 1.00 75.19 86 PHE A O 1
ATOM 678 N N . LEU A 1 87 ? -9.014 -3.167 4.781 1.00 73.19 87 LEU A N 1
ATOM 679 C CA . LEU A 1 87 ? -9.913 -2.943 3.641 1.00 73.19 87 LEU A CA 1
ATOM 680 C C . LEU A 1 87 ? -11.381 -2.825 4.054 1.00 73.19 87 LEU A C 1
ATOM 682 O O . LEU A 1 87 ? -12.121 -2.042 3.463 1.00 73.19 87 LEU A O 1
ATOM 686 N N . VAL A 1 88 ? -11.794 -3.593 5.062 1.00 68.75 88 VAL A N 1
ATOM 687 C CA . VAL A 1 88 ? -13.153 -3.569 5.602 1.00 68.75 88 VAL A CA 1
ATOM 688 C C . VAL A 1 88 ? -13.095 -2.936 6.989 1.00 68.75 88 VAL A C 1
ATOM 690 O O . VAL A 1 88 ? -12.767 -3.625 7.959 1.00 68.75 88 VAL A O 1
ATOM 693 N N . PRO A 1 89 ? -13.388 -1.629 7.132 1.00 60.75 89 PRO A N 1
ATOM 694 C CA . PRO A 1 89 ? -13.637 -1.082 8.452 1.00 60.75 89 PRO A CA 1
ATOM 695 C C . PRO A 1 89 ? -14.858 -1.812 9.011 1.00 60.75 89 PRO A C 1
ATOM 697 O O . PRO A 1 89 ? -15.955 -1.673 8.472 1.00 60.75 89 PRO A O 1
ATOM 700 N N . LYS A 1 90 ? -14.664 -2.620 10.059 1.00 60.56 90 LYS A N 1
ATOM 701 C CA . LYS A 1 90 ? -15.783 -3.264 10.752 1.00 60.56 90 LYS A CA 1
ATOM 702 C C . LYS A 1 90 ? -16.764 -2.168 11.174 1.00 60.56 90 LYS A C 1
ATOM 704 O O . LYS A 1 90 ? -16.338 -1.243 11.876 1.00 60.56 90 LYS A O 1
ATOM 709 N N . PRO A 1 91 ? -18.034 -2.210 10.737 1.00 61.22 91 PRO A N 1
ATOM 710 C CA . PRO A 1 91 ? -19.053 -1.315 11.250 1.00 61.22 91 PRO A CA 1
ATOM 711 C C . PRO A 1 91 ? -18.996 -1.322 12.777 1.00 61.22 91 PRO A C 1
ATOM 713 O O . PRO A 1 91 ? -18.985 -2.385 13.391 1.00 61.22 91 PRO A O 1
ATOM 716 N N . ALA A 1 92 ? -18.992 -0.147 13.408 1.00 61.91 92 ALA A N 1
ATOM 717 C CA . ALA A 1 92 ? -19.000 -0.043 14.874 1.00 61.91 92 ALA A CA 1
ATOM 718 C C . ALA A 1 92 ? -20.238 -0.701 15.524 1.00 61.91 92 ALA A C 1
ATOM 720 O O . ALA A 1 92 ? -20.300 -0.831 16.741 1.00 61.91 92 ALA A O 1
ATOM 721 N N . ILE A 1 93 ? -21.214 -1.082 14.698 1.00 64.31 93 ILE A N 1
ATOM 722 C CA . ILE A 1 93 ? -22.510 -1.658 15.046 1.00 64.31 93 ILE A CA 1
ATOM 723 C C . ILE A 1 93 ? -22.540 -3.178 14.763 1.00 64.31 93 ILE A C 1
ATOM 725 O O . ILE A 1 93 ? -23.563 -3.822 14.963 1.00 64.31 93 ILE A O 1
ATOM 729 N N . GLU A 1 94 ? -21.443 -3.785 14.285 1.00 62.31 94 GLU A N 1
ATOM 730 C CA . GLU A 1 94 ? -21.379 -5.246 14.135 1.00 62.31 94 GLU A CA 1
ATOM 731 C C . GLU A 1 94 ? -21.480 -5.931 15.507 1.00 62.31 94 GLU A C 1
ATOM 733 O O . GLU A 1 94 ? -20.595 -5.781 16.350 1.00 62.31 94 GLU A O 1
ATOM 738 N N . GLY A 1 95 ? -22.546 -6.714 15.704 1.00 64.75 95 GLY A N 1
ATOM 739 C CA . GLY A 1 95 ? -22.789 -7.478 16.933 1.00 64.75 95 GLY A CA 1
ATOM 740 C C . GLY A 1 95 ? -23.615 -6.742 17.986 1.00 64.75 95 GLY A C 1
ATOM 741 O O . GLY A 1 95 ? -23.455 -7.027 19.168 1.00 64.75 95 GLY A O 1
ATOM 742 N N . ILE A 1 96 ? -24.437 -5.783 17.558 1.00 73.62 96 ILE A N 1
ATOM 743 C CA . ILE A 1 96 ? -25.348 -5.043 18.420 1.00 73.62 96 ILE A CA 1
ATOM 744 C C . ILE A 1 96 ? -26.779 -5.242 17.914 1.00 73.62 96 ILE A C 1
ATOM 746 O O . ILE A 1 96 ? -27.117 -4.783 16.822 1.00 73.62 96 ILE A O 1
ATOM 750 N N . ASP A 1 97 ? -27.612 -5.883 18.724 1.00 81.06 97 ASP A N 1
ATOM 751 C CA . ASP A 1 97 ? -29.018 -6.137 18.434 1.00 81.06 97 ASP A CA 1
ATOM 752 C C . ASP A 1 97 ? -29.952 -5.269 19.291 1.00 81.06 97 ASP A C 1
ATOM 754 O O . ASP A 1 97 ? -29.584 -4.690 20.321 1.00 81.06 97 ASP A O 1
ATOM 758 N N . VAL A 1 98 ? -31.208 -5.159 18.848 1.00 86.75 98 VAL A N 1
ATOM 759 C CA . VAL A 1 98 ? -32.274 -4.607 19.694 1.00 86.75 98 VAL A CA 1
ATOM 760 C C . VAL A 1 98 ? -32.341 -5.442 20.974 1.00 86.75 98 VAL A C 1
ATOM 762 O O . VAL A 1 98 ? -32.257 -6.663 20.922 1.00 86.75 98 VAL A O 1
ATOM 765 N N . ASP A 1 99 ? -32.499 -4.766 22.111 1.00 87.62 99 ASP A N 1
ATOM 766 C CA . ASP A 1 99 ? -32.478 -5.324 23.468 1.00 87.62 99 ASP A CA 1
ATOM 767 C C . ASP A 1 99 ? -31.107 -5.631 24.089 1.00 87.62 99 ASP A C 1
ATOM 769 O O . ASP A 1 99 ? -31.056 -5.911 25.292 1.00 87.62 99 ASP A O 1
ATOM 773 N N . ASP A 1 100 ? -29.999 -5.443 23.368 1.00 89.19 100 ASP A N 1
ATOM 774 C CA . ASP A 1 100 ? -28.671 -5.553 23.975 1.00 89.19 100 ASP A CA 1
ATOM 775 C C . ASP A 1 100 ? -28.441 -4.491 25.060 1.00 89.19 100 ASP A C 1
ATOM 777 O O . ASP A 1 100 ? -28.844 -3.325 24.941 1.00 89.19 100 ASP A O 1
ATOM 781 N N . ILE A 1 101 ? -27.764 -4.904 26.139 1.00 89.62 101 ILE A N 1
ATOM 782 C CA . ILE A 1 101 ? -27.316 -4.017 27.218 1.00 89.62 101 ILE A CA 1
ATOM 783 C C . ILE A 1 101 ? -25.906 -3.528 26.895 1.00 89.62 101 ILE A C 1
ATOM 785 O O . ILE A 1 101 ? -24.946 -4.296 26.943 1.00 89.62 101 ILE A O 1
ATOM 789 N N . VAL A 1 102 ? -25.773 -2.228 26.648 1.00 89.81 102 VAL A N 1
ATOM 790 C CA . VAL A 1 102 ? -24.502 -1.568 26.319 1.00 89.81 102 VAL A CA 1
ATOM 791 C C . VAL A 1 102 ? -24.121 -0.527 27.369 1.00 89.81 102 VAL A C 1
ATOM 793 O O . VAL A 1 102 ? -24.976 0.003 28.079 1.00 89.81 102 VAL A O 1
ATOM 796 N N . GLU A 1 103 ? -22.829 -0.221 27.479 1.00 92.06 103 GLU A N 1
ATOM 797 C CA . GLU A 1 103 ? -22.296 0.822 28.362 1.00 92.06 103 GLU A CA 1
ATOM 798 C C . GLU A 1 103 ? -21.848 2.044 27.553 1.00 92.06 103 GLU A C 1
ATOM 800 O O . GLU A 1 103 ? -21.157 1.926 26.540 1.00 92.06 103 GLU A O 1
ATOM 805 N N . ILE A 1 104 ? -22.212 3.237 28.018 1.00 91.50 104 ILE A N 1
ATOM 806 C CA . ILE A 1 104 ? -21.806 4.499 27.401 1.00 91.50 104 ILE A CA 1
ATOM 807 C C . ILE A 1 104 ? -20.358 4.807 27.804 1.00 91.50 104 ILE A C 1
ATOM 809 O O . ILE A 1 104 ? -20.070 5.089 28.964 1.00 91.50 104 ILE A O 1
ATOM 813 N N . THR A 1 105 ? -19.429 4.806 26.847 1.00 89.88 105 THR A N 1
ATOM 814 C CA . THR A 1 105 ? -17.991 5.007 27.117 1.00 89.88 105 THR A CA 1
ATOM 815 C C . THR A 1 105 ? -17.533 6.472 27.058 1.00 89.88 105 THR A C 1
ATOM 817 O O . THR A 1 105 ? -16.424 6.781 27.501 1.00 89.88 105 THR A O 1
ATOM 820 N N . GLY A 1 106 ? -18.377 7.398 26.581 1.00 87.25 106 GLY A N 1
ATOM 821 C CA . GLY A 1 106 ? -18.038 8.817 26.413 1.00 87.25 106 GLY A CA 1
ATOM 822 C C . GLY A 1 106 ? -19.229 9.776 26.541 1.00 87.25 106 GLY A C 1
ATOM 823 O O . GLY A 1 106 ? -20.384 9.366 26.516 1.00 87.25 106 GLY A O 1
ATOM 824 N N . GLY A 1 107 ? -18.941 11.073 26.681 1.00 90.31 107 GLY A N 1
ATOM 825 C CA . GLY A 1 107 ? -19.958 12.117 26.858 1.00 90.31 107 GLY A CA 1
ATOM 826 C C . GLY A 1 107 ? -20.513 12.227 28.291 1.00 90.31 107 GLY A C 1
ATOM 827 O O . GLY A 1 107 ? -19.986 11.597 29.210 1.00 90.31 107 GLY A O 1
ATOM 828 N N . PRO A 1 108 ? -21.568 13.037 28.502 1.00 94.50 108 PRO A N 1
ATOM 829 C CA . PRO A 1 108 ? -22.117 13.340 29.831 1.00 94.50 108 PRO A CA 1
ATOM 830 C C . PRO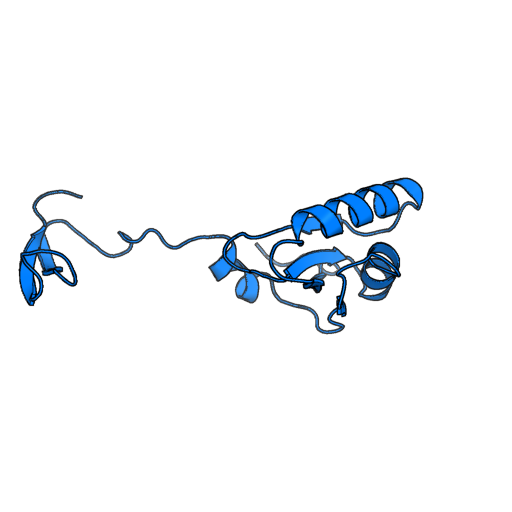 A 1 108 ? -22.635 12.124 30.612 1.00 94.50 108 PRO A C 1
ATOM 832 O O . PRO A 1 108 ? -22.710 12.168 31.834 1.00 94.50 108 PRO A O 1
ATOM 835 N N . PHE A 1 109 ? -22.980 11.041 29.911 1.00 92.62 109 PHE A N 1
ATOM 836 C CA . PHE A 1 109 ? -23.568 9.823 30.477 1.00 92.62 109 PHE A CA 1
ATOM 837 C C . PHE A 1 109 ? -22.570 8.661 30.579 1.00 92.62 109 PHE A C 1
ATOM 839 O O . PHE A 1 109 ? -22.966 7.500 30.666 1.00 92.62 109 PHE A O 1
ATOM 846 N N . ARG A 1 110 ? -21.265 8.954 30.535 1.00 93.50 110 ARG A N 1
ATOM 847 C CA . ARG A 1 110 ? -20.207 7.943 30.622 1.00 93.50 110 ARG A CA 1
ATOM 848 C C . ARG A 1 110 ? -20.370 7.060 31.870 1.00 93.50 110 ARG A C 1
ATOM 850 O O . ARG A 1 110 ? -20.499 7.574 32.977 1.00 93.50 110 ARG A O 1
ATOM 857 N N . GLY A 1 111 ? -20.317 5.743 31.685 1.00 90.75 111 GLY A N 1
ATOM 858 C CA . GLY A 1 111 ? -20.467 4.725 32.732 1.00 90.75 111 GLY A CA 1
ATOM 859 C C . GLY A 1 111 ? -21.909 4.272 32.979 1.00 90.75 111 GLY A C 1
ATOM 860 O O . GLY A 1 111 ? -22.138 3.348 33.758 1.00 90.75 111 GLY A O 1
ATOM 861 N N . MET A 1 112 ? -22.898 4.884 32.322 1.00 94.00 112 MET A N 1
ATOM 862 C CA . MET A 1 112 ? -24.280 4.411 32.384 1.00 94.00 112 MET A CA 1
ATOM 863 C C . MET A 1 112 ? -24.499 3.228 31.437 1.00 94.00 112 MET A C 1
ATOM 865 O O . MET A 1 112 ? -23.935 3.180 30.343 1.00 94.00 112 MET A O 1
ATOM 869 N N . LYS A 1 113 ? -25.364 2.295 31.847 1.00 93.12 113 LYS A N 1
ATOM 870 C CA . LYS A 1 113 ? -25.840 1.194 31.002 1.00 93.12 113 LYS A CA 1
ATOM 871 C C . LYS A 1 113 ? -27.190 1.546 30.388 1.00 93.12 113 LYS A C 1
ATOM 873 O O . LYS A 1 113 ? -28.046 2.110 31.068 1.00 93.12 113 LYS A O 1
ATOM 878 N N . GLY A 1 114 ? -27.379 1.202 29.121 1.00 90.62 114 GLY A N 1
ATOM 879 C CA . GLY A 1 114 ? -28.616 1.418 28.378 1.00 90.62 114 GLY A CA 1
ATOM 880 C C . GLY A 1 114 ? -28.997 0.182 27.577 1.00 90.62 114 GLY A C 1
ATOM 881 O O . GLY A 1 114 ? -28.140 -0.628 27.236 1.00 90.62 114 GLY A O 1
ATOM 882 N N . ARG A 1 115 ? -30.293 0.041 27.294 1.00 91.50 115 ARG A N 1
ATOM 883 C CA . ARG A 1 115 ? -30.820 -0.993 26.402 1.00 91.50 115 ARG A CA 1
ATOM 884 C C . ARG A 1 115 ? -31.098 -0.391 25.033 1.00 91.50 115 ARG A C 1
ATOM 886 O O . ARG A 1 115 ? -31.648 0.709 24.949 1.00 91.50 115 ARG A O 1
ATOM 893 N N . ILE A 1 116 ? -30.749 -1.112 23.979 1.00 88.00 116 ILE A N 1
ATOM 894 C CA . ILE A 1 116 ? -30.927 -0.634 22.611 1.00 88.00 116 ILE A CA 1
ATOM 895 C C . ILE A 1 116 ? -32.377 -0.791 22.185 1.00 88.00 116 ILE A C 1
ATOM 897 O O . ILE A 1 116 ? -32.930 -1.883 22.177 1.00 88.00 116 ILE A O 1
ATOM 901 N N . VAL A 1 117 ? -32.996 0.336 21.839 1.00 90.12 117 VAL A N 1
ATOM 902 C CA . VAL A 1 117 ? -34.396 0.399 21.396 1.00 90.12 117 VAL A CA 1
ATOM 903 C C . VAL A 1 117 ? -34.535 0.364 19.874 1.00 90.12 117 VAL A C 1
ATOM 905 O O . VAL A 1 117 ? -35.603 0.031 19.369 1.00 90.12 117 VAL A O 1
ATOM 908 N N . ARG A 1 118 ? -33.477 0.735 19.141 1.00 82.25 118 ARG A N 1
ATOM 909 C CA . ARG A 1 118 ? -33.412 0.712 17.677 1.00 82.25 118 ARG A CA 1
ATOM 910 C C . ARG A 1 118 ? -31.953 0.748 17.217 1.00 82.25 118 ARG A C 1
ATOM 912 O O . ARG A 1 118 ? -31.169 1.487 17.813 1.00 82.25 118 ARG A O 1
ATOM 919 N N . VAL A 1 119 ? -31.646 -0.007 16.163 1.00 75.00 119 VAL A N 1
ATOM 920 C CA . VAL A 1 119 ? -30.365 -0.005 15.434 1.00 75.00 119 VAL A CA 1
ATOM 921 C C . VAL A 1 119 ? -30.517 0.789 14.141 1.00 75.00 119 VAL A C 1
ATOM 923 O O . VAL A 1 119 ? -31.584 0.645 13.498 1.00 75.00 119 VAL A O 1
#